Protein AF-A0A6C1PIW5-F1 (afdb_monomer)

pLDDT: mean 75.27, std 13.42, range [39.12, 93.81]

Structure (mmCIF, N/CA/C/O backbone):
data_AF-A0A6C1PIW5-F1
#
_entry.id   AF-A0A6C1PIW5-F1
#
loop_
_atom_site.group_PDB
_atom_site.id
_atom_site.type_symbol
_atom_site.label_atom_id
_atom_site.label_alt_id
_atom_site.label_comp_id
_atom_site.label_asym_id
_atom_site.label_entity_id
_atom_site.label_seq_id
_atom_site.pdbx_PDB_ins_code
_atom_site.Cartn_x
_atom_site.Cartn_y
_atom_site.Cartn_z
_atom_site.occupancy
_atom_site.B_iso_or_equiv
_atom_site.auth_seq_id
_atom_site.auth_comp_id
_atom_site.auth_asym_id
_atom_site.auth_atom_id
_atom_site.pdbx_PDB_model_num
ATOM 1 N N . MET A 1 1 ? 22.400 -3.403 -4.300 1.00 62.31 1 MET A N 1
ATOM 2 C CA . MET A 1 1 ? 21.730 -4.666 -4.670 1.00 62.31 1 MET A CA 1
ATOM 3 C C . MET A 1 1 ? 20.414 -4.276 -5.326 1.00 62.31 1 MET A C 1
ATOM 5 O O . MET A 1 1 ? 19.424 -4.064 -4.648 1.00 62.31 1 MET A O 1
ATOM 9 N N . TYR A 1 2 ? 20.475 -3.993 -6.623 1.00 68.94 2 TYR A N 1
ATOM 10 C CA . TYR A 1 2 ? 19.352 -3.520 -7.432 1.00 68.94 2 TYR A CA 1
ATOM 11 C C . TYR A 1 2 ? 18.986 -4.635 -8.404 1.00 68.94 2 TYR A C 1
ATOM 13 O O . TYR A 1 2 ? 19.870 -5.365 -8.851 1.00 68.94 2 TYR A O 1
ATOM 21 N N . VAL A 1 3 ? 17.703 -4.785 -8.697 1.00 75.31 3 VAL A N 1
ATOM 22 C CA . VAL A 1 3 ? 17.207 -5.754 -9.672 1.00 75.31 3 VAL A CA 1
ATOM 23 C C . VAL A 1 3 ? 17.028 -5.032 -11.002 1.00 75.31 3 VAL A C 1
ATOM 25 O O . VAL A 1 3 ? 16.531 -3.911 -11.049 1.00 75.31 3 VAL A O 1
ATOM 28 N N . SER A 1 4 ? 17.425 -5.657 -12.102 1.00 78.19 4 SER A N 1
ATOM 29 C CA . SER A 1 4 ? 17.208 -5.109 -13.441 1.00 78.19 4 SER A CA 1
ATOM 30 C C . SER A 1 4 ? 15.731 -5.260 -13.821 1.00 78.19 4 SER A C 1
ATOM 32 O O . SER A 1 4 ? 15.330 -6.294 -14.350 1.00 78.19 4 SER A O 1
ATOM 34 N N . LEU A 1 5 ? 14.896 -4.264 -13.510 1.00 80.50 5 LEU A N 1
ATOM 35 C CA . LEU A 1 5 ? 13.471 -4.281 -13.859 1.00 80.50 5 LEU A CA 1
ATOM 36 C C . LEU A 1 5 ? 13.211 -3.576 -15.201 1.00 80.50 5 LEU A C 1
ATOM 38 O O . LEU A 1 5 ? 13.720 -2.470 -15.414 1.00 80.50 5 LEU A O 1
ATOM 42 N N . PRO A 1 6 ? 12.388 -4.161 -16.094 1.00 87.31 6 PRO A N 1
ATOM 43 C CA . PRO A 1 6 ? 12.016 -3.520 -17.348 1.00 87.31 6 PRO A CA 1
ATOM 44 C C . PRO A 1 6 ? 11.190 -2.258 -17.083 1.00 87.31 6 PRO A C 1
ATOM 46 O O . PRO A 1 6 ? 10.447 -2.179 -16.103 1.00 87.31 6 PRO A O 1
ATOM 49 N N . PHE A 1 7 ? 11.280 -1.279 -17.988 1.00 84.62 7 PHE A N 1
ATOM 50 C CA . PHE A 1 7 ? 10.595 0.011 -17.848 1.00 84.62 7 PHE A CA 1
ATOM 51 C C . PHE A 1 7 ? 9.088 -0.142 -17.586 1.00 84.62 7 PHE A C 1
ATOM 53 O O . PHE A 1 7 ? 8.559 0.526 -16.704 1.00 84.62 7 PHE A O 1
ATOM 60 N N . ALA A 1 8 ? 8.431 -1.099 -18.251 1.00 87.12 8 ALA A N 1
ATOM 61 C CA . ALA A 1 8 ? 7.017 -1.406 -18.043 1.00 87.12 8 ALA A CA 1
ATOM 62 C C . ALA A 1 8 ? 6.676 -1.730 -16.574 1.00 87.12 8 ALA A C 1
ATOM 64 O O . ALA A 1 8 ? 5.696 -1.212 -16.043 1.00 87.12 8 ALA A O 1
ATOM 65 N N . LEU A 1 9 ? 7.505 -2.523 -15.882 1.00 85.50 9 LEU A N 1
ATOM 66 C CA . LEU A 1 9 ? 7.295 -2.838 -14.462 1.00 85.50 9 LEU A CA 1
ATOM 67 C C . LEU A 1 9 ? 7.486 -1.610 -13.568 1.00 85.50 9 LEU A C 1
ATOM 69 O O . LEU A 1 9 ? 6.776 -1.451 -12.576 1.00 85.50 9 LEU A O 1
ATOM 73 N N . ARG A 1 10 ? 8.413 -0.717 -13.930 1.00 86.56 10 ARG A N 1
ATOM 74 C CA . ARG A 1 10 ? 8.625 0.539 -13.198 1.00 86.56 10 ARG A CA 1
A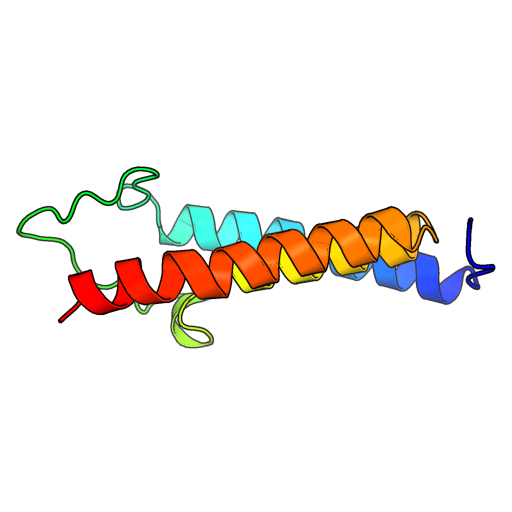TOM 75 C C . ARG A 1 10 ? 7.418 1.464 -13.354 1.00 86.56 10 ARG A C 1
ATOM 77 O O . ARG A 1 10 ? 6.973 2.036 -12.364 1.00 86.56 10 ARG A O 1
ATOM 84 N N . SER A 1 11 ? 6.835 1.547 -14.553 1.00 87.88 11 SER A N 1
ATOM 85 C CA . SER A 1 11 ? 5.592 2.289 -14.810 1.00 87.88 11 SER A CA 1
ATOM 86 C C . SER A 1 11 ? 4.410 1.726 -14.019 1.00 87.88 11 SER A C 1
ATOM 88 O O . SER A 1 11 ? 3.654 2.496 -13.431 1.00 87.88 11 SER A O 1
ATOM 90 N N . VAL A 1 12 ? 4.283 0.397 -13.922 1.00 91.06 12 VAL A N 1
ATOM 91 C CA . VAL A 1 12 ? 3.290 -0.243 -13.039 1.00 91.06 12 VAL A CA 1
ATOM 92 C C . VAL A 1 12 ? 3.518 0.173 -11.586 1.00 91.06 12 VAL A C 1
ATOM 94 O O . VAL A 1 12 ? 2.568 0.548 -10.906 1.00 91.06 12 VAL A O 1
ATOM 97 N N . GLY A 1 13 ? 4.772 0.194 -11.126 1.00 88.94 13 GLY A N 1
ATOM 98 C CA . GLY A 1 13 ? 5.131 0.681 -9.793 1.00 88.94 13 GLY A CA 1
ATOM 99 C C . GLY A 1 13 ? 4.667 2.111 -9.515 1.00 88.94 13 GLY A C 1
ATOM 100 O O . GLY A 1 13 ? 4.171 2.389 -8.426 1.00 88.94 13 GLY A O 1
ATOM 101 N N . VAL A 1 14 ? 4.763 3.001 -10.507 1.00 89.81 14 VAL A N 1
ATOM 102 C CA . VAL A 1 14 ? 4.260 4.380 -10.408 1.00 89.81 14 VAL A CA 1
ATOM 103 C C . VAL A 1 14 ? 2.740 4.397 -10.245 1.00 89.81 14 VAL A C 1
ATOM 105 O O . VAL A 1 14 ? 2.236 5.032 -9.322 1.00 89.81 14 VAL A O 1
ATOM 108 N N . VAL A 1 15 ? 2.008 3.664 -11.090 1.00 93.81 15 VAL A N 1
ATOM 109 C CA . VAL A 1 15 ? 0.537 3.584 -11.017 1.00 93.81 15 VAL A CA 1
ATOM 110 C C . VAL A 1 15 ? 0.085 3.017 -9.669 1.00 93.81 15 VAL A C 1
ATOM 112 O O . VAL A 1 15 ? -0.796 3.583 -9.023 1.00 93.81 15 VAL A O 1
ATOM 115 N N . VAL A 1 16 ? 0.731 1.944 -9.206 1.00 91.12 16 VAL A N 1
ATOM 116 C CA . VAL A 1 16 ? 0.469 1.337 -7.894 1.00 91.12 16 VAL A CA 1
ATOM 117 C C . VAL A 1 16 ? 0.782 2.319 -6.766 1.00 91.12 16 VAL A C 1
ATOM 119 O O . VAL A 1 16 ? -0.015 2.447 -5.841 1.00 91.12 16 VAL A O 1
ATOM 122 N N . GLY A 1 17 ? 1.893 3.054 -6.852 1.00 90.44 17 GLY A N 1
ATOM 123 C CA . GLY A 1 17 ? 2.272 4.068 -5.870 1.00 90.44 17 GLY A CA 1
ATOM 124 C C . GLY A 1 17 ? 1.240 5.191 -5.759 1.00 90.44 17 GLY A C 1
ATOM 125 O O . GLY A 1 17 ? 0.803 5.513 -4.656 1.00 90.44 17 GLY A O 1
ATOM 126 N N . PHE A 1 18 ? 0.780 5.739 -6.886 1.00 92.81 18 PHE A N 1
ATOM 127 C CA . PHE A 1 18 ? -0.280 6.753 -6.886 1.00 92.81 18 PHE A CA 1
ATOM 128 C C . PHE A 1 18 ? -1.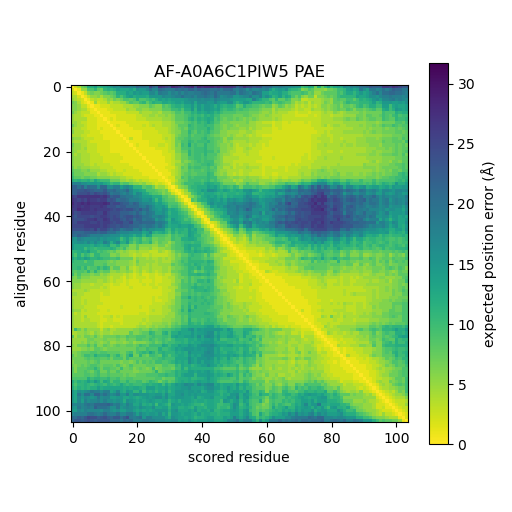610 6.206 -6.356 1.00 92.81 18 PHE A C 1
ATOM 130 O O . PHE A 1 18 ? -2.265 6.876 -5.558 1.00 92.81 18 PHE A O 1
ATOM 137 N N . GLY A 1 19 ? -1.986 4.980 -6.734 1.00 91.75 19 GLY A N 1
ATOM 138 C CA . GLY A 1 19 ? -3.175 4.311 -6.200 1.00 91.75 19 GLY A CA 1
ATOM 139 C C . GLY A 1 19 ? -3.097 4.093 -4.687 1.00 91.75 19 GLY A C 1
ATOM 140 O O . GLY A 1 19 ? -4.069 4.340 -3.975 1.00 91.75 19 GLY A O 1
ATOM 141 N N . ALA A 1 20 ? -1.925 3.711 -4.179 1.00 90.06 20 ALA A N 1
ATOM 142 C CA . ALA A 1 20 ? -1.670 3.561 -2.752 1.00 90.06 20 ALA A CA 1
ATOM 143 C C . ALA A 1 20 ? -1.803 4.896 -2.008 1.00 90.06 20 ALA A C 1
ATOM 145 O O . ALA A 1 20 ? -2.478 4.955 -0.984 1.00 90.06 20 ALA A O 1
ATOM 146 N N . VAL A 1 21 ? -1.229 5.981 -2.537 1.00 89.19 21 VAL A N 1
ATOM 147 C CA . VAL A 1 21 ? -1.376 7.326 -1.953 1.00 89.19 21 VAL A CA 1
ATOM 148 C C . VAL A 1 21 ? -2.840 7.767 -1.951 1.00 89.19 21 VAL A C 1
ATOM 150 O O . VAL A 1 21 ? -3.324 8.261 -0.935 1.00 89.19 21 VAL A O 1
ATOM 153 N N . ALA A 1 22 ? -3.573 7.547 -3.045 1.00 89.38 22 ALA A N 1
ATOM 154 C CA . ALA A 1 22 ? -4.998 7.860 -3.110 1.00 89.38 22 ALA A CA 1
ATOM 155 C C . ALA A 1 22 ? -5.799 7.077 -2.057 1.00 89.38 22 ALA A C 1
ATOM 157 O O . ALA A 1 22 ? -6.614 7.662 -1.345 1.00 89.38 22 ALA A O 1
ATOM 158 N N . LEU A 1 23 ? -5.520 5.780 -1.896 1.00 86.31 23 LEU A N 1
ATOM 159 C CA . LEU A 1 23 ? -6.110 4.947 -0.848 1.00 86.31 23 LEU A CA 1
ATOM 160 C C . LEU A 1 23 ? -5.769 5.455 0.557 1.00 86.31 23 LEU A C 1
ATOM 162 O O . LEU A 1 23 ? -6.671 5.558 1.381 1.00 86.31 23 LEU A O 1
ATOM 166 N N . ILE A 1 24 ? -4.517 5.845 0.824 1.00 87.25 24 ILE A N 1
ATOM 167 C CA . ILE A 1 24 ? -4.119 6.455 2.105 1.00 87.25 24 ILE A CA 1
ATOM 168 C C . ILE A 1 24 ? -4.958 7.705 2.373 1.00 87.25 24 ILE A C 1
ATOM 170 O O . ILE A 1 24 ? -5.490 7.850 3.473 1.00 87.25 24 ILE A O 1
ATOM 174 N N . VAL A 1 25 ? -5.112 8.586 1.381 1.00 86.50 25 VAL A N 1
ATOM 175 C CA . VAL A 1 25 ? -5.916 9.809 1.512 1.00 86.50 25 VAL A CA 1
ATOM 176 C C . VAL A 1 25 ? -7.384 9.475 1.776 1.00 86.50 25 VAL A C 1
ATOM 178 O O . VAL A 1 25 ? -7.984 10.083 2.656 1.00 86.50 25 VAL A O 1
ATOM 181 N N . LEU A 1 26 ? -7.963 8.502 1.068 1.00 84.19 26 LEU A N 1
ATOM 182 C CA . LEU A 1 26 ? -9.347 8.065 1.282 1.00 84.19 26 LEU A CA 1
ATOM 183 C C . LEU A 1 26 ? -9.547 7.464 2.674 1.00 84.19 26 LEU A C 1
ATOM 185 O O . LEU A 1 26 ? -10.501 7.814 3.357 1.00 84.19 26 LEU A O 1
ATOM 189 N N . VAL A 1 27 ? -8.623 6.614 3.121 1.00 83.19 27 VAL A N 1
ATOM 190 C CA . VAL A 1 27 ? -8.637 6.020 4.462 1.00 83.19 27 VAL A CA 1
ATOM 191 C C . VAL A 1 27 ? -8.552 7.102 5.539 1.00 83.19 27 VAL A C 1
ATOM 193 O O . VAL A 1 27 ? -9.335 7.073 6.482 1.00 83.19 27 VAL A O 1
ATOM 196 N N . HIS A 1 28 ? -7.661 8.086 5.388 1.00 80.56 28 HIS A N 1
ATOM 197 C CA . HIS A 1 28 ? -7.556 9.206 6.328 1.00 80.56 28 HIS A CA 1
ATOM 198 C C . HIS A 1 28 ? -8.796 10.105 6.301 1.00 80.56 28 HIS A C 1
ATOM 200 O O . HIS A 1 28 ? -9.214 10.593 7.348 1.00 80.56 28 HIS A O 1
ATOM 206 N N . ARG A 1 29 ? -9.407 10.313 5.128 1.00 79.56 29 ARG A N 1
ATOM 207 C CA . ARG A 1 29 ? -10.656 11.076 4.995 1.00 79.56 29 ARG A CA 1
ATOM 208 C C . ARG A 1 29 ? -11.837 10.378 5.664 1.00 79.56 29 ARG A C 1
ATOM 210 O O . ARG A 1 29 ? -12.592 11.047 6.356 1.00 79.56 29 ARG A O 1
ATOM 217 N N . GLU A 1 30 ? -11.974 9.066 5.481 1.00 73.12 30 GLU A N 1
ATOM 218 C CA . GLU A 1 30 ? -13.030 8.257 6.111 1.00 73.12 30 GLU A CA 1
ATOM 219 C C . GLU A 1 30 ? -12.831 8.134 7.624 1.00 73.12 30 GLU A C 1
ATOM 221 O O . GLU A 1 30 ? -13.802 8.176 8.373 1.00 73.12 30 GLU A O 1
ATOM 226 N N . LEU A 1 31 ? -11.582 8.047 8.099 1.00 69.06 31 LEU A N 1
ATOM 227 C CA . LEU A 1 31 ? -11.316 8.108 9.537 1.00 69.06 31 LEU A CA 1
ATOM 228 C C . LEU A 1 31 ? -11.588 9.488 10.120 1.00 69.06 31 LEU A C 1
ATOM 230 O O . LEU A 1 31 ? -12.047 9.568 11.257 1.00 69.06 31 LEU A O 1
ATOM 234 N N . GLY A 1 32 ? -11.338 10.562 9.368 1.00 65.75 32 GLY A N 1
ATOM 235 C CA . GLY A 1 32 ? -11.682 11.928 9.758 1.00 65.75 32 GLY A CA 1
ATOM 236 C C . GLY A 1 32 ? -11.309 12.245 11.214 1.00 65.75 32 GLY A C 1
ATOM 237 O O . GLY A 1 32 ? -10.169 12.065 11.635 1.00 65.75 32 GLY A O 1
ATOM 238 N N . VAL A 1 33 ? -12.295 12.680 12.006 1.00 49.97 33 VAL A N 1
ATOM 239 C CA . VAL A 1 33 ? -12.161 13.043 13.436 1.00 49.97 33 VAL A CA 1
ATOM 240 C C . VAL A 1 33 ? -12.004 11.820 14.365 1.00 49.97 33 VAL A C 1
ATOM 242 O O . VAL A 1 33 ? -11.626 11.963 15.528 1.00 49.97 33 VAL A O 1
ATOM 245 N N . TYR A 1 34 ? -12.251 10.608 13.863 1.00 52.44 34 TYR A N 1
ATOM 246 C CA . TYR A 1 34 ? -12.042 9.345 14.579 1.00 52.44 34 TYR A CA 1
ATOM 247 C C . TYR A 1 34 ? -10.626 8.781 14.392 1.00 52.44 34 TYR A C 1
ATOM 249 O O . TYR A 1 34 ? -10.285 7.790 15.038 1.00 52.44 34 TYR A O 1
ATOM 257 N N . PHE A 1 35 ? -9.778 9.419 13.566 1.00 48.84 35 PHE A N 1
ATOM 258 C CA . PHE A 1 35 ? -8.354 9.095 13.486 1.00 48.84 35 PHE A CA 1
ATOM 259 C C . PHE A 1 35 ? -7.676 9.430 14.819 1.00 48.84 35 PHE A C 1
ATOM 261 O O . PHE A 1 35 ? -7.287 10.568 15.079 1.00 48.84 35 PHE A O 1
ATOM 268 N N . SER A 1 36 ? -7.526 8.431 15.681 1.00 46.09 36 SER A N 1
ATOM 269 C CA . SER A 1 36 ? -6.691 8.535 16.870 1.00 46.09 36 SER A CA 1
ATOM 270 C C . SER A 1 36 ? -5.440 7.690 16.653 1.00 46.09 36 SER A C 1
ATOM 272 O O . SER A 1 36 ? -5.511 6.470 16.540 1.00 46.09 36 SER A O 1
ATOM 274 N N . SER A 1 37 ? -4.279 8.346 16.563 1.00 45.72 37 SER A N 1
ATOM 275 C CA . SER A 1 37 ? -2.960 7.688 16.575 1.00 45.72 37 SER A CA 1
ATOM 276 C C . SER A 1 37 ? -2.673 6.988 17.910 1.00 45.72 37 SER A C 1
ATOM 278 O O . SER A 1 37 ? -1.782 6.141 18.010 1.00 45.72 37 SER A O 1
ATOM 280 N N . THR A 1 38 ? -3.453 7.339 18.927 1.00 39.12 38 THR A N 1
ATOM 281 C CA . THR A 1 38 ? -3.467 6.772 20.264 1.00 39.12 38 THR A CA 1
ATOM 282 C C . THR A 1 38 ? -4.661 5.824 20.349 1.00 39.12 38 THR A C 1
ATOM 284 O O . THR A 1 38 ? -5.772 6.229 20.028 1.00 39.12 38 THR A O 1
ATOM 287 N N . LEU A 1 39 ? -4.459 4.575 20.780 1.00 45.75 39 LEU A N 1
ATOM 288 C CA . LEU A 1 39 ? -5.543 3.630 21.085 1.00 45.75 39 LEU A CA 1
ATOM 289 C C . LEU A 1 39 ? -6.398 4.162 22.250 1.00 45.75 39 LEU A C 1
ATOM 291 O O . LEU A 1 39 ? -6.238 3.758 23.397 1.00 45.75 39 LEU A O 1
ATOM 295 N N . VAL A 1 40 ? -7.268 5.125 21.971 1.00 44.28 40 VAL A N 1
ATOM 296 C CA . VAL A 1 40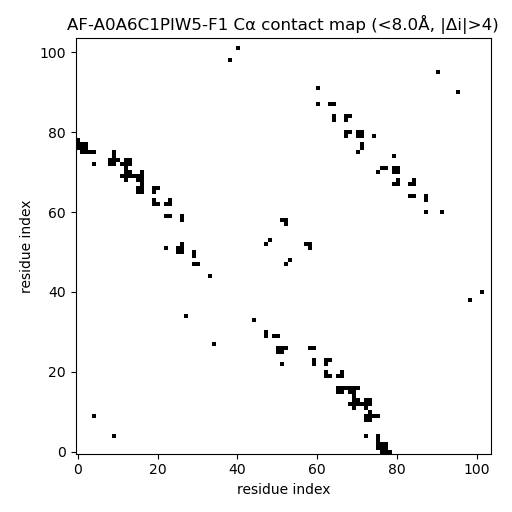 ? -8.189 5.715 22.936 1.00 44.28 40 VAL A CA 1
ATOM 297 C C . VAL A 1 40 ? -9.583 5.335 22.480 1.00 44.28 40 VAL A C 1
ATOM 299 O O . VAL A 1 40 ? -10.179 5.990 21.624 1.00 44.28 40 VAL A O 1
ATOM 302 N N . ILE A 1 41 ? -10.096 4.251 23.060 1.00 52.28 41 ILE A N 1
ATOM 303 C CA . ILE A 1 41 ? -11.515 3.925 22.981 1.00 52.28 41 ILE A CA 1
ATOM 304 C C . ILE A 1 41 ? -12.243 5.061 23.699 1.00 52.28 41 ILE A C 1
ATOM 306 O O . ILE A 1 41 ? -12.202 5.174 24.923 1.00 52.28 41 ILE A O 1
ATOM 310 N N . ARG A 1 42 ? -12.873 5.955 22.938 1.00 50.53 42 ARG A N 1
ATOM 311 C CA . ARG A 1 42 ? -13.872 6.855 23.516 1.00 50.53 42 ARG A CA 1
ATOM 312 C C . ARG A 1 42 ? -15.149 6.035 23.750 1.00 50.53 42 ARG A C 1
ATOM 314 O O . ARG A 1 42 ? -15.443 5.184 22.914 1.00 50.53 42 ARG A O 1
ATOM 321 N N . PRO A 1 43 ? -15.927 6.290 24.815 1.00 51.16 43 PRO A N 1
ATOM 322 C CA . PRO A 1 43 ? -17.154 5.539 25.124 1.00 51.16 43 PRO A CA 1
ATOM 323 C C . PRO A 1 43 ? -18.172 5.463 23.968 1.00 51.16 43 PRO A C 1
ATOM 325 O O . PRO A 1 43 ? -19.031 4.592 23.954 1.00 51.16 43 PRO A O 1
ATOM 328 N N . GLU A 1 44 ? -18.058 6.359 22.983 1.00 53.88 44 GLU A N 1
ATOM 329 C CA . GLU A 1 44 ? -18.922 6.467 21.801 1.00 53.88 44 GLU A CA 1
ATOM 330 C C . GLU A 1 44 ? -18.213 6.080 20.485 1.00 53.88 44 GLU A C 1
ATOM 332 O O . GLU A 1 44 ? -18.605 6.530 19.405 1.00 53.88 44 GLU A O 1
ATOM 337 N N . HIS A 1 45 ? -17.126 5.299 20.535 1.00 53.97 45 HIS A N 1
ATOM 338 C CA . HIS A 1 45 ? -16.386 4.920 19.329 1.00 53.97 45 HIS A CA 1
ATOM 339 C C . HIS A 1 45 ? -17.245 4.004 18.440 1.00 53.97 45 HIS A C 1
ATOM 341 O O . HIS A 1 45 ? -17.428 2.822 18.722 1.00 53.97 45 HIS A O 1
ATOM 347 N N . LYS A 1 46 ? -17.804 4.556 17.358 1.00 55.72 46 LYS A N 1
ATOM 348 C CA . LYS A 1 46 ? -18.526 3.781 16.344 1.00 55.72 46 LYS A CA 1
ATOM 349 C C . LYS A 1 46 ? -17.529 3.186 15.360 1.00 55.72 46 LYS A C 1
ATOM 351 O O . LYS A 1 46 ? -16.697 3.902 14.807 1.00 55.72 46 LYS A O 1
ATOM 356 N N . LEU A 1 47 ? -17.644 1.883 15.117 1.00 61.38 47 LEU A N 1
ATOM 357 C CA . LEU A 1 47 ? -16.860 1.194 14.100 1.00 61.38 47 LEU A CA 1
ATOM 358 C C . LEU A 1 47 ? -17.184 1.786 12.718 1.00 61.38 47 LEU A C 1
ATOM 360 O O . LEU A 1 47 ? -18.314 1.678 12.234 1.00 61.38 47 LEU A O 1
ATOM 364 N 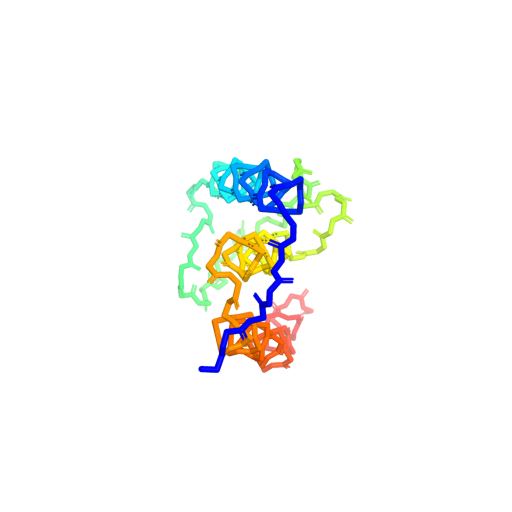N . VAL A 1 48 ? -16.194 2.411 12.078 1.00 63.50 48 VAL A N 1
ATOM 365 C CA . VAL A 1 48 ? -16.327 2.907 10.704 1.00 63.50 48 VAL A CA 1
ATOM 366 C C . VAL A 1 48 ? -16.316 1.704 9.764 1.00 63.50 48 VAL A C 1
ATOM 368 O O . VAL A 1 48 ? -15.321 0.995 9.656 1.00 63.50 48 VAL A O 1
ATOM 371 N N . THR A 1 49 ? -17.439 1.459 9.093 1.00 66.88 49 THR A N 1
ATOM 372 C CA . THR A 1 49 ? -17.607 0.364 8.116 1.00 66.88 49 THR A CA 1
ATOM 373 C C . THR A 1 49 ? -17.858 0.885 6.697 1.00 66.88 49 THR A C 1
ATOM 375 O O . THR A 1 49 ? -18.177 0.119 5.787 1.00 66.88 49 THR A O 1
ATOM 378 N N . THR A 1 50 ? -17.705 2.195 6.492 1.00 67.19 50 THR A N 1
ATOM 379 C CA . THR A 1 50 ? -17.904 2.881 5.213 1.00 67.19 50 THR A CA 1
ATOM 380 C C . THR A 1 50 ? -16.599 3.014 4.426 1.00 67.19 50 THR A C 1
ATOM 382 O O . THR A 1 50 ? -15.495 2.887 4.959 1.00 67.19 50 THR A O 1
ATOM 385 N N . GLY A 1 51 ? -16.720 3.210 3.112 1.00 77.00 51 GLY A N 1
ATOM 386 C CA . GLY A 1 51 ? -15.562 3.406 2.241 1.00 77.00 51 GLY A CA 1
ATOM 387 C C . GLY A 1 51 ? -14.620 2.185 2.193 1.00 77.00 51 GLY A C 1
ATOM 388 O O . GLY A 1 51 ? -15.095 1.048 2.109 1.00 77.00 51 GLY A O 1
ATOM 389 N N . PRO A 1 52 ? -13.285 2.377 2.235 1.00 74.75 52 PRO A N 1
ATOM 390 C CA . PRO A 1 52 ? -12.297 1.293 2.174 1.00 74.75 52 PRO A CA 1
ATOM 391 C C . PRO A 1 52 ? -12.440 0.251 3.295 1.00 74.75 52 PRO A C 1
ATOM 393 O O . PRO A 1 52 ? -12.098 -0.916 3.093 1.00 74.75 52 PRO A O 1
ATOM 396 N N . TYR A 1 53 ? -12.993 0.651 4.447 1.00 73.69 53 TYR A N 1
ATOM 397 C CA . TYR A 1 53 ? -13.235 -0.223 5.600 1.00 73.69 53 TYR A CA 1
ATOM 398 C C . TYR A 1 53 ? -14.309 -1.288 5.338 1.00 73.69 53 TYR A C 1
ATOM 400 O O . TYR A 1 53 ? -14.359 -2.295 6.041 1.00 73.69 53 TYR A O 1
ATOM 408 N N . ARG A 1 54 ? -15.133 -1.119 4.293 1.00 75.19 54 ARG A N 1
ATOM 409 C CA . ARG A 1 54 ? -16.105 -2.131 3.850 1.00 75.19 54 ARG A CA 1
ATOM 410 C C . ARG A 1 54 ? -15.440 -3.355 3.217 1.00 75.19 54 ARG A C 1
ATOM 412 O O . ARG A 1 54 ? -16.006 -4.443 3.247 1.00 75.19 54 ARG A O 1
ATOM 419 N N . PHE A 1 55 ? -14.271 -3.171 2.604 1.00 77.12 55 PHE A N 1
ATOM 420 C CA . PHE A 1 55 ? -13.591 -4.220 1.841 1.00 77.12 55 PHE A CA 1
ATOM 421 C C . PHE A 1 55 ? -12.528 -4.939 2.667 1.00 77.12 55 PHE A C 1
ATOM 423 O O . PHE A 1 55 ? -12.339 -6.143 2.518 1.00 77.12 55 PHE A O 1
ATOM 430 N N . VAL A 1 56 ? -11.826 -4.207 3.535 1.00 78.31 56 VAL A N 1
ATOM 431 C CA . VAL A 1 56 ? -10.739 -4.740 4.360 1.00 78.31 56 VAL A CA 1
ATOM 432 C C . VAL A 1 56 ? -10.843 -4.136 5.755 1.00 78.31 56 VAL A C 1
ATOM 434 O O . VAL A 1 56 ? -11.052 -2.936 5.883 1.00 78.31 56 VAL A O 1
ATOM 437 N N . ARG A 1 57 ? -10.647 -4.949 6.801 1.00 73.44 57 ARG A N 1
ATOM 438 C CA . ARG A 1 57 ? -10.701 -4.502 8.209 1.00 73.44 57 ARG A CA 1
ATOM 439 C C . ARG A 1 57 ? -9.663 -3.427 8.543 1.00 73.44 57 ARG A C 1
ATOM 441 O O . ARG A 1 57 ? -9.938 -2.524 9.323 1.00 73.44 57 ARG A O 1
ATOM 448 N N . HIS A 1 58 ? -8.485 -3.505 7.922 1.00 76.88 58 HIS A N 1
ATOM 449 C CA . HIS A 1 58 ? -7.395 -2.549 8.125 1.00 76.88 58 HIS A CA 1
ATOM 450 C C . HIS A 1 58 ? -6.876 -1.997 6.787 1.00 76.88 58 HIS A C 1
ATOM 452 O O . HIS A 1 58 ? -5.753 -2.306 6.372 1.00 76.88 58 HIS A O 1
ATOM 458 N N . PRO A 1 59 ? -7.669 -1.161 6.096 1.00 81.00 59 PRO A N 1
ATOM 459 C CA . PRO A 1 59 ? -7.328 -0.663 4.767 1.00 81.00 59 PRO A CA 1
ATOM 460 C C . PRO A 1 59 ? -6.082 0.234 4.792 1.00 81.00 59 PRO A C 1
ATOM 462 O O . PRO A 1 59 ? -5.374 0.330 3.791 1.00 81.00 59 PRO A O 1
ATOM 465 N N . MET A 1 60 ? -5.745 0.833 5.941 1.00 82.69 60 MET A N 1
ATOM 466 C CA . MET A 1 60 ? -4.513 1.604 6.119 1.00 82.69 60 MET A CA 1
ATOM 467 C C . MET A 1 60 ? -3.254 0.743 5.921 1.00 82.69 60 MET A C 1
ATOM 469 O O . MET A 1 60 ? -2.374 1.121 5.149 1.00 82.69 60 MET A O 1
ATOM 473 N N . TYR A 1 61 ? -3.183 -0.439 6.548 1.00 83.19 61 TYR A N 1
ATOM 474 C CA . TYR A 1 61 ? -2.041 -1.349 6.388 1.00 83.19 61 TYR A CA 1
ATOM 475 C C . TYR A 1 61 ? -1.927 -1.850 4.945 1.00 83.19 61 TYR A C 1
ATOM 477 O O . TYR A 1 61 ? -0.830 -1.872 4.390 1.00 83.19 61 TYR A O 1
ATOM 485 N N . THR A 1 62 ? -3.056 -2.165 4.303 1.00 84.38 62 THR A N 1
ATOM 486 C CA . THR A 1 62 ? -3.087 -2.530 2.878 1.00 84.38 62 THR A CA 1
ATOM 487 C C . THR A 1 62 ? -2.546 -1.407 1.995 1.00 84.38 62 THR A C 1
ATOM 489 O O . THR A 1 62 ? -1.756 -1.662 1.089 1.00 84.38 62 THR A O 1
ATOM 492 N N . SER A 1 63 ? -2.917 -0.159 2.283 1.00 87.56 63 SER A N 1
ATOM 493 C CA . SER A 1 63 ? -2.474 0.998 1.501 1.00 87.56 63 SER A CA 1
ATOM 494 C C . SER A 1 63 ? -0.963 1.217 1.621 1.00 87.56 63 SER A C 1
ATOM 496 O O . SER A 1 63 ? -0.289 1.425 0.615 1.00 87.56 63 SER A O 1
ATOM 498 N N . TYR A 1 64 ? -0.397 1.089 2.825 1.00 86.31 64 TYR A N 1
ATOM 499 C CA . TYR A 1 64 ? 1.055 1.160 3.011 1.00 86.31 64 TYR A CA 1
ATOM 500 C C . TYR A 1 64 ? 1.798 -0.008 2.358 1.00 86.31 64 TYR A C 1
ATOM 502 O O . TYR A 1 64 ? 2.863 0.194 1.780 1.00 86.31 64 TYR A O 1
ATOM 510 N N . LEU A 1 65 ? 1.236 -1.217 2.394 1.00 86.12 65 LEU A N 1
ATOM 511 C CA . LEU A 1 65 ? 1.823 -2.373 1.719 1.00 86.12 65 LEU A CA 1
ATOM 512 C C . LEU A 1 65 ? 1.908 -2.146 0.202 1.00 86.12 65 LEU A C 1
ATOM 514 O O . LEU A 1 65 ? 2.965 -2.363 -0.390 1.00 86.12 65 LEU A O 1
ATOM 518 N N . LEU A 1 66 ? 0.841 -1.626 -0.413 1.00 87.69 66 LEU A N 1
ATOM 519 C CA . LEU A 1 66 ? 0.845 -1.238 -1.826 1.00 87.69 66 LEU A CA 1
ATOM 520 C C . LEU A 1 66 ? 1.861 -0.127 -2.117 1.00 87.69 66 LEU A C 1
ATOM 522 O O . LEU A 1 66 ? 2.552 -0.190 -3.133 1.00 87.69 66 LEU A O 1
ATOM 526 N N . LEU A 1 67 ? 2.008 0.851 -1.218 1.00 89.31 67 LEU A N 1
ATOM 527 C CA . LEU A 1 67 ? 2.995 1.923 -1.364 1.00 89.31 67 LEU A CA 1
ATOM 528 C C . LEU A 1 67 ? 4.427 1.370 -1.401 1.00 89.31 67 LEU A C 1
ATOM 530 O O . LEU A 1 67 ? 5.209 1.756 -2.269 1.00 89.31 67 LEU A O 1
ATOM 534 N N . PHE A 1 68 ? 4.766 0.436 -0.508 1.00 86.88 68 PHE A N 1
ATOM 535 C CA . PHE A 1 68 ? 6.089 -0.194 -0.486 1.00 86.88 68 PHE A CA 1
ATOM 536 C C . PHE A 1 68 ? 6.342 -1.093 -1.700 1.00 86.88 68 PHE A C 1
ATOM 538 O O . PHE A 1 68 ? 7.459 -1.103 -2.219 1.00 86.88 68 PHE A O 1
ATOM 545 N N . ILE A 1 69 ? 5.318 -1.786 -2.207 1.00 86.12 69 ILE A N 1
ATOM 546 C CA . ILE A 1 69 ? 5.413 -2.536 -3.469 1.00 86.12 69 ILE A CA 1
ATOM 547 C C . ILE A 1 69 ? 5.660 -1.582 -4.645 1.00 86.12 69 ILE A C 1
ATOM 549 O O . ILE A 1 69 ? 6.549 -1.829 -5.461 1.00 86.12 69 ILE A O 1
ATOM 553 N N . GLY A 1 70 ? 4.931 -0.466 -4.717 1.00 86.19 70 GLY A N 1
ATOM 554 C CA . GLY A 1 70 ? 5.160 0.572 -5.725 1.00 86.19 70 GLY A CA 1
ATOM 555 C C . GLY A 1 70 ? 6.580 1.137 -5.647 1.00 86.19 70 GLY A C 1
ATOM 556 O O . GLY A 1 70 ? 7.288 1.190 -6.652 1.00 86.19 70 GLY A O 1
ATOM 557 N N . ALA A 1 71 ? 7.047 1.466 -4.439 1.00 85.56 71 ALA A N 1
ATOM 558 C CA . ALA A 1 71 ? 8.401 1.960 -4.201 1.00 85.56 71 ALA A CA 1
ATOM 559 C C . ALA A 1 71 ? 9.479 0.936 -4.593 1.00 85.56 71 ALA A C 1
ATOM 561 O O . ALA A 1 71 ? 10.480 1.312 -5.204 1.00 85.56 71 ALA A O 1
ATOM 562 N N . PHE A 1 72 ? 9.274 -0.354 -4.307 1.00 87.00 72 PHE A N 1
ATOM 5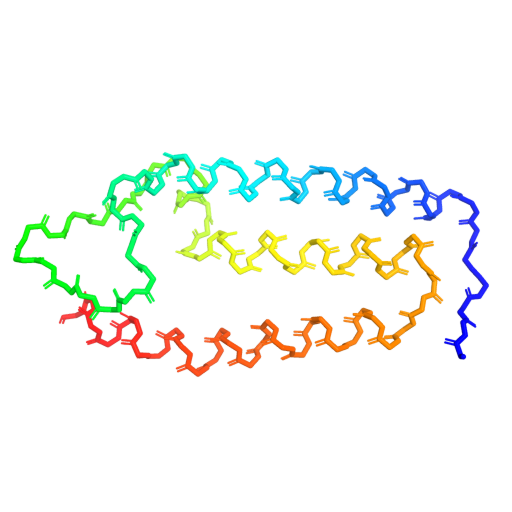63 C CA . PHE A 1 72 ? 10.146 -1.439 -4.762 1.00 87.00 72 PHE A CA 1
ATOM 564 C C . PHE A 1 72 ? 10.241 -1.490 -6.287 1.00 87.00 72 PHE A C 1
ATOM 566 O O . PHE A 1 72 ? 11.345 -1.509 -6.824 1.00 87.00 72 PHE A O 1
ATOM 573 N N . LEU A 1 73 ? 9.104 -1.462 -6.984 1.00 85.88 73 LEU A N 1
ATOM 574 C CA . LEU A 1 73 ? 9.060 -1.538 -8.444 1.00 85.88 73 LEU A CA 1
ATOM 575 C C . LEU A 1 73 ? 9.710 -0.316 -9.111 1.00 85.88 73 LEU A C 1
ATOM 577 O O . LEU A 1 73 ? 10.419 -0.460 -10.105 1.00 85.88 73 LEU A O 1
ATOM 581 N N . VAL A 1 74 ? 9.524 0.883 -8.552 1.00 86.56 74 VAL A N 1
ATOM 582 C CA . VAL A 1 74 ? 10.119 2.122 -9.083 1.00 86.56 74 VAL A CA 1
ATOM 583 C C . VAL A 1 74 ? 11.626 2.180 -8.822 1.00 86.56 74 VAL A C 1
ATOM 585 O O . VAL A 1 74 ? 12.410 2.454 -9.738 1.00 86.56 74 VAL A O 1
ATOM 588 N N . SER A 1 75 ? 12.041 1.911 -7.581 1.00 84.62 75 SER A N 1
ATOM 589 C CA . SER A 1 75 ? 13.451 1.954 -7.166 1.00 84.62 75 SER A CA 1
ATOM 590 C C . SER A 1 75 ? 14.259 0.747 -7.644 1.00 84.62 75 SER A C 1
ATOM 592 O O . SER A 1 75 ? 15.487 0.802 -7.654 1.00 84.62 75 SER A O 1
ATOM 594 N N . ALA A 1 76 ? 13.575 -0.339 -8.014 1.00 83.19 76 ALA A N 1
ATOM 595 C CA . ALA A 1 76 ? 14.145 -1.650 -8.292 1.00 83.19 76 ALA A CA 1
ATOM 596 C C . ALA A 1 76 ? 15.075 -2.159 -7.171 1.00 83.19 76 ALA A C 1
ATOM 598 O O . ALA A 1 76 ? 16.035 -2.894 -7.408 1.00 83.19 76 ALA A O 1
ATOM 599 N N . ASN A 1 77 ? 14.809 -1.741 -5.931 1.00 83.94 77 ASN A N 1
ATOM 600 C CA . ASN A 1 77 ? 15.641 -2.027 -4.773 1.00 83.94 77 ASN A CA 1
ATOM 601 C C . ASN A 1 77 ? 14.902 -2.949 -3.802 1.00 83.94 77 ASN A C 1
ATOM 603 O O . ASN A 1 77 ? 14.017 -2.515 -3.062 1.00 83.94 77 ASN A O 1
ATOM 607 N N . TRP A 1 78 ? 15.303 -4.222 -3.776 1.00 80.81 78 TRP A N 1
ATOM 608 C CA . TRP A 1 78 ? 14.710 -5.241 -2.902 1.00 80.81 78 TRP A CA 1
ATOM 609 C C . TRP A 1 78 ? 14.777 -4.878 -1.417 1.00 80.81 78 TRP A C 1
ATOM 611 O O . TRP A 1 78 ? 13.880 -5.273 -0.684 1.00 80.81 78 TRP A O 1
ATOM 621 N N . VAL A 1 79 ? 15.761 -4.085 -0.974 1.00 83.00 79 VAL A N 1
ATOM 622 C CA . VAL A 1 79 ? 15.848 -3.646 0.427 1.00 83.00 79 VAL A CA 1
ATOM 623 C C . VAL A 1 79 ? 14.643 -2.786 0.786 1.00 83.00 79 VAL A C 1
ATOM 625 O O . VAL A 1 79 ? 14.062 -2.966 1.851 1.00 83.00 79 VAL A O 1
ATOM 628 N N . ILE A 1 80 ? 14.222 -1.888 -0.109 1.00 80.44 80 ILE A N 1
ATOM 629 C CA . ILE A 1 80 ? 13.080 -0.991 0.123 1.00 80.44 80 ILE A CA 1
ATOM 630 C C . ILE A 1 80 ? 11.780 -1.797 0.171 1.00 80.44 80 ILE A C 1
ATOM 632 O O . ILE A 1 80 ? 10.971 -1.609 1.077 1.00 80.44 80 ILE A O 1
ATOM 636 N N . GLY A 1 81 ? 11.609 -2.733 -0.766 1.00 78.69 81 GLY A N 1
ATOM 637 C CA . GLY A 1 81 ? 10.439 -3.612 -0.797 1.00 78.69 81 GLY A CA 1
ATOM 638 C C . GLY A 1 81 ? 10.357 -4.519 0.425 1.00 78.69 81 GLY A C 1
ATOM 639 O O . GLY A 1 81 ? 9.368 -4.495 1.150 1.00 78.69 81 GLY A O 1
ATOM 640 N N . ALA A 1 82 ? 11.423 -5.275 0.689 1.00 80.31 82 ALA A N 1
ATOM 641 C CA . ALA A 1 82 ? 11.465 -6.252 1.768 1.00 80.31 82 ALA A CA 1
ATOM 642 C C . ALA A 1 82 ? 11.358 -5.597 3.152 1.00 80.31 82 ALA A C 1
ATOM 644 O O . ALA A 1 82 ? 10.600 -6.083 3.989 1.00 80.31 82 ALA A O 1
ATOM 645 N N . SER A 1 83 ? 12.055 -4.478 3.390 1.00 82.12 83 SER A N 1
ATOM 646 C CA . SER A 1 83 ? 11.951 -3.760 4.669 1.00 82.12 83 SER A CA 1
ATOM 647 C C . SER A 1 83 ? 10.553 -3.182 4.878 1.00 82.12 83 SER A C 1
ATOM 649 O O . SER A 1 83 ? 9.976 -3.366 5.947 1.00 82.12 83 SER A O 1
ATOM 651 N N . GLY A 1 84 ? 9.962 -2.568 3.850 1.00 78.50 84 GLY A N 1
ATOM 652 C CA . GLY A 1 84 ? 8.611 -2.021 3.910 1.00 78.50 84 GLY A CA 1
ATOM 653 C C . GLY A 1 84 ? 7.547 -3.075 4.205 1.00 78.50 84 GLY A C 1
ATOM 654 O O . GLY A 1 84 ? 6.727 -2.905 5.109 1.00 78.50 84 GLY A O 1
ATOM 655 N N . THR A 1 85 ? 7.587 -4.209 3.498 1.00 77.44 85 THR A N 1
ATOM 656 C CA . THR A 1 85 ? 6.655 -5.318 3.740 1.00 77.44 85 THR A CA 1
ATOM 657 C C . THR A 1 85 ? 6.868 -5.943 5.118 1.00 77.44 85 THR A C 1
ATOM 659 O O . THR A 1 85 ? 5.888 -6.204 5.812 1.00 77.44 85 THR A O 1
ATOM 662 N N . ALA A 1 86 ? 8.117 -6.131 5.557 1.00 83.25 86 ALA A N 1
ATOM 663 C CA . ALA A 1 86 ? 8.419 -6.684 6.878 1.00 83.25 86 ALA A CA 1
ATOM 664 C C . ALA A 1 86 ? 7.931 -5.776 8.018 1.00 83.25 86 ALA A C 1
ATOM 666 O O . ALA A 1 86 ? 7.341 -6.263 8.986 1.00 83.25 86 ALA A O 1
ATOM 667 N N . VAL A 1 87 ? 8.114 -4.457 7.894 1.00 83.12 87 VAL A N 1
ATOM 668 C CA . VAL A 1 87 ? 7.627 -3.476 8.876 1.00 83.12 87 VAL A CA 1
ATOM 669 C C . VAL A 1 87 ? 6.103 -3.517 8.967 1.00 83.12 87 VAL A C 1
ATOM 671 O O . VAL A 1 87 ? 5.564 -3.625 10.068 1.00 83.12 87 VAL A O 1
ATOM 674 N N . ILE A 1 88 ? 5.396 -3.504 7.832 1.00 81.12 88 ILE A N 1
ATOM 675 C CA . ILE A 1 88 ? 3.926 -3.554 7.824 1.00 81.12 88 ILE A CA 1
ATOM 676 C C . ILE A 1 88 ? 3.399 -4.901 8.327 1.00 81.12 88 ILE A C 1
ATOM 678 O O . ILE A 1 88 ? 2.452 -4.917 9.108 1.00 81.12 88 ILE A O 1
ATOM 682 N N . ALA A 1 89 ? 4.026 -6.022 7.967 1.00 79.62 89 ALA A N 1
ATOM 683 C CA . ALA A 1 89 ? 3.649 -7.344 8.472 1.00 79.62 89 ALA A CA 1
ATOM 684 C C . ALA A 1 89 ? 3.842 -7.458 9.997 1.00 79.62 89 ALA A C 1
ATOM 686 O O . ALA A 1 89 ? 3.001 -8.020 10.705 1.00 79.62 89 ALA A O 1
ATOM 687 N N . THR A 1 90 ? 4.917 -6.870 10.526 1.00 78.50 90 THR A N 1
ATOM 688 C CA . THR A 1 90 ? 5.165 -6.815 11.974 1.00 78.50 90 THR A CA 1
ATOM 689 C C . THR A 1 90 ? 4.136 -5.928 12.671 1.00 78.50 90 THR A C 1
ATOM 691 O O . THR A 1 90 ? 3.564 -6.322 13.685 1.00 78.50 90 THR A O 1
ATOM 694 N N . LEU A 1 91 ? 3.834 -4.753 12.111 1.00 76.19 91 LEU A N 1
ATOM 695 C CA . LEU A 1 91 ? 2.798 -3.874 12.651 1.00 76.19 91 LEU A CA 1
ATOM 696 C C . LEU A 1 91 ? 1.424 -4.541 12.619 1.00 76.19 91 LEU A C 1
ATOM 698 O O . LEU A 1 91 ? 0.727 -4.481 13.626 1.00 76.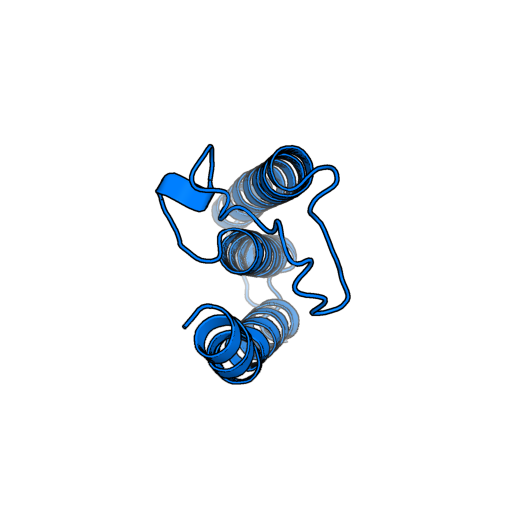19 91 LEU A O 1
ATOM 702 N N . MET A 1 92 ? 1.067 -5.238 11.535 1.00 72.38 92 MET A N 1
ATOM 703 C CA . MET A 1 92 ? -0.174 -6.005 11.479 1.00 72.38 92 MET A CA 1
ATOM 704 C C . MET A 1 92 ? -0.211 -7.049 12.592 1.00 72.38 92 MET A C 1
ATOM 706 O O . MET A 1 92 ? -1.145 -7.056 13.374 1.00 72.38 92 MET A O 1
ATOM 710 N N . THR A 1 93 ? 0.807 -7.891 12.744 1.00 73.06 93 THR A N 1
ATOM 711 C CA . THR A 1 93 ? 0.748 -8.987 13.729 1.00 73.06 93 THR A CA 1
ATOM 712 C C . THR A 1 93 ? 0.785 -8.516 15.188 1.00 73.06 93 THR A C 1
ATOM 714 O O . THR A 1 93 ? 0.096 -9.095 16.030 1.00 73.06 93 THR A O 1
ATOM 717 N N . VAL A 1 94 ? 1.552 -7.466 15.500 1.00 69.56 94 VAL A N 1
ATOM 718 C CA . VAL A 1 94 ? 1.711 -6.954 16.872 1.00 69.56 94 VAL A CA 1
ATOM 719 C C . VAL A 1 94 ? 0.578 -6.005 17.265 1.00 69.56 94 VAL A C 1
ATOM 721 O O . VAL A 1 94 ? 0.134 -6.032 18.416 1.00 69.56 94 VAL A O 1
ATOM 724 N N . ARG A 1 95 ? 0.100 -5.163 16.337 1.00 68.75 95 ARG A N 1
ATOM 725 C CA . ARG A 1 95 ? -0.952 -4.178 16.624 1.00 68.75 95 ARG A CA 1
ATOM 726 C C . ARG A 1 95 ? -2.359 -4.697 16.370 1.00 68.75 95 ARG A C 1
ATOM 728 O O . ARG A 1 95 ? -3.201 -4.372 17.200 1.00 68.75 95 ARG A O 1
ATOM 735 N N . LEU A 1 96 ? -2.616 -5.550 15.360 1.00 67.50 96 LEU A N 1
ATOM 736 C CA . LEU A 1 96 ? -3.973 -6.102 15.169 1.00 67.50 96 LEU A CA 1
ATOM 737 C C . LEU A 1 96 ? -4.445 -6.810 16.426 1.00 67.50 96 LEU A C 1
ATOM 739 O O . LEU A 1 96 ? -5.553 -6.568 16.865 1.00 67.50 96 LEU A O 1
ATOM 743 N N . LYS A 1 97 ? -3.609 -7.662 17.029 1.00 63.03 97 LYS A N 1
ATOM 744 C CA . LYS A 1 97 ? -4.032 -8.433 18.205 1.00 63.03 97 LYS A CA 1
ATOM 745 C C . LYS A 1 97 ? -4.441 -7.539 19.375 1.00 63.03 97 LYS A C 1
ATOM 747 O O . LYS A 1 97 ? -5.307 -7.918 20.150 1.00 63.03 97 LYS A O 1
ATOM 752 N N . 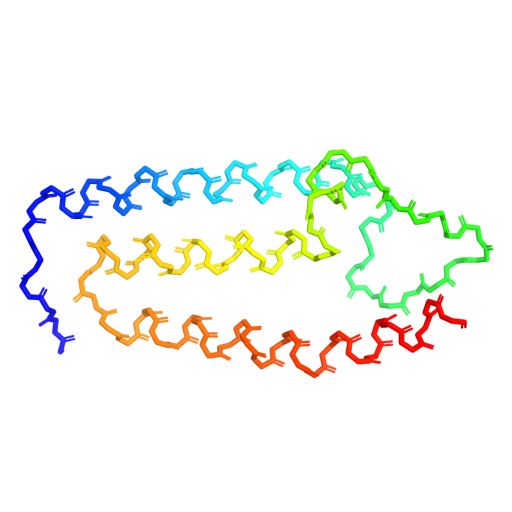ARG A 1 98 ? -3.815 -6.365 19.509 1.00 63.72 98 ARG A N 1
ATOM 753 C CA . ARG A 1 98 ? -4.165 -5.379 20.540 1.00 63.72 98 ARG A CA 1
ATOM 754 C C . ARG A 1 98 ? -5.396 -4.565 20.152 1.00 63.72 98 ARG A C 1
ATOM 756 O O . ARG A 1 98 ? -6.236 -4.344 21.008 1.00 63.72 98 ARG A O 1
ATOM 763 N N . GLU A 1 99 ? -5.505 -4.146 18.892 1.00 65.06 99 GLU A N 1
ATOM 764 C CA . GLU A 1 99 ? -6.673 -3.425 18.368 1.00 65.06 99 GLU A CA 1
ATOM 765 C C . GLU A 1 99 ? -7.938 -4.296 18.396 1.00 65.06 99 GLU A C 1
ATOM 767 O O . GLU A 1 99 ? -8.968 -3.843 18.877 1.00 65.06 99 GLU A O 1
ATOM 772 N N . GLU A 1 100 ? -7.863 -5.559 17.965 1.00 65.12 100 GLU A N 1
ATOM 773 C CA . GLU A 1 100 ? -8.985 -6.504 17.989 1.00 65.12 100 GLU A CA 1
ATOM 774 C C . GLU A 1 100 ? -9.402 -6.859 19.421 1.00 65.12 100 GLU A C 1
ATOM 776 O O . GLU A 1 100 ? -10.594 -6.907 19.694 1.00 65.12 100 GLU A O 1
ATOM 781 N N . ALA A 1 101 ? -8.461 -7.031 20.358 1.00 63.97 101 ALA A N 1
ATOM 782 C CA . ALA A 1 101 ? -8.787 -7.301 21.765 1.00 63.97 101 ALA A CA 1
ATOM 783 C C . ALA A 1 101 ? -9.479 -6.126 22.478 1.00 63.97 101 ALA A C 1
ATOM 785 O O . ALA A 1 101 ? -10.082 -6.317 23.526 1.00 63.97 101 ALA A O 1
ATOM 786 N N . LEU A 1 102 ? -9.368 -4.917 21.927 1.00 61.78 10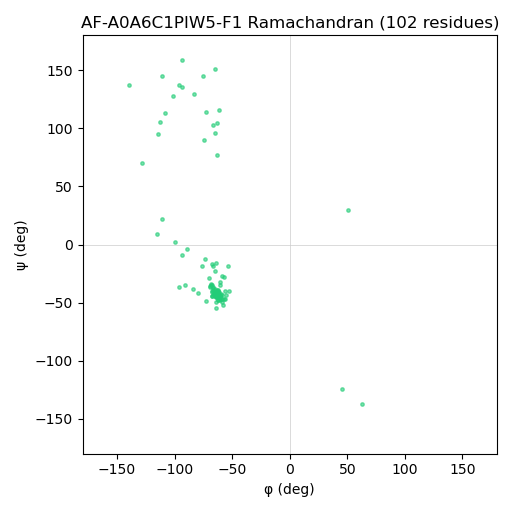2 LEU A N 1
ATOM 787 C CA . LEU A 1 102 ? -10.002 -3.702 22.437 1.00 61.78 102 LEU A CA 1
ATOM 788 C C . LEU A 1 102 ? -11.359 -3.417 21.778 1.00 61.78 102 LEU A C 1
ATOM 790 O O . LEU A 1 102 ? -12.073 -2.520 22.216 1.00 61.78 102 LEU A O 1
ATOM 794 N N . LEU A 1 103 ? -11.702 -4.164 20.726 1.00 59.56 103 LEU A N 1
ATOM 795 C CA . LEU A 1 103 ? -12.980 -4.094 20.015 1.00 59.56 103 LEU A CA 1
ATOM 796 C C . LEU A 1 103 ? -13.960 -5.210 20.437 1.00 59.56 103 LEU A C 1
ATOM 798 O O . LEU A 1 103 ? -15.044 -5.288 19.856 1.00 59.56 103 LEU A O 1
ATOM 802 N N . ILE A 1 104 ? -13.583 -6.063 21.404 1.00 54.09 104 ILE A N 1
ATOM 803 C CA . ILE A 1 104 ? -14.430 -7.097 22.035 1.00 54.09 104 ILE A CA 1
ATOM 804 C C . ILE A 1 104 ? -14.979 -6.569 23.360 1.00 54.09 104 ILE A C 1
ATOM 806 O O . ILE A 1 104 ? -14.186 -5.971 24.121 1.00 54.09 104 ILE A O 1
#

Nearest PDB structures (foldseek):
  4a2n-assembly1_B  TM=8.803E-01  e=1.063E-03  Methanosarcina acetivorans
  5v7p-assembly1_A  TM=8.698E-01  e=2.591E-02  Tribolium castaneum
  5vg9-assembly1_A  TM=8.608E-01  e=4.653E-02  Tribolium castaneum
  7c83-assembly1_A  TM=6.804E-01  e=9.164E-01  Pseudomonadota bacterium

Mean predicted aligned error: 8.81 Å

Foldseek 3Di:
DFDPADPVLLVVLVVLQVVL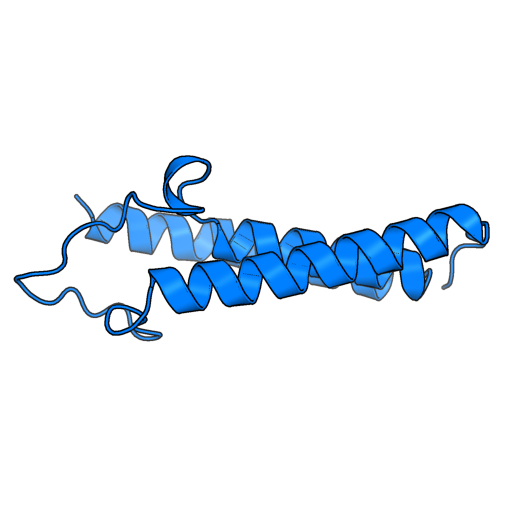VVLLVQVCVLCPPVDDPDPDPDVPDDQRCDDCCVVPVCSNLVSQLSNQSSVCSNRSDVCSNVVSNVVSVVCCVVVVVVSVVSVD

Secondary structure (DSSP, 8-state):
------HHHHHHHHHHHHHHHHHHHHHHHHHGGG--SS----TT-----SGGGGT-S-HHHHHHHHHHHHHHHHHT-HHHHHHHHHHHHHHHHHHHHHHHHT--

Solvent-accessible surface area (backbone atoms only — not comparable to full-atom values): 5800 Å² total; per-residue (Å²): 123,69,53,96,69,56,69,70,53,27,53,50,12,50,56,40,27,54,50,14,51,51,45,42,53,50,48,53,60,73,36,49,94,72,63,58,98,55,96,67,85,51,100,79,70,71,85,76,56,63,74,62,37,60,80,34,93,56,42,62,62,54,19,51,46,38,29,25,49,9,49,17,38,56,68,24,24,58,64,54,24,53,51,42,45,51,52,51,53,48,48,48,64,66,44,45,61,55,54,55,63,70,74,104

Sequence (104 aa):
MYVSLPFALRSVGVVVGFGAVALIVLVHRELGVYFSSTLVIRPEHKLVTTGPYRFVRHPMYTSYLLLFIGAFLVSANWVIGASGTAVIATLMTVRLKREEALLI

Radius of gyration: 15.92 Å; Cα contacts (8 Å, |Δi|>4): 96; chains: 1; bounding box: 41×22×43 Å